Protein AF-A0A966MYE4-F1 (afdb_monomer_lite)

Radius of gyration: 13.51 Å; chains: 1; bounding box: 30×17×40 Å

Structure (mmCIF, N/C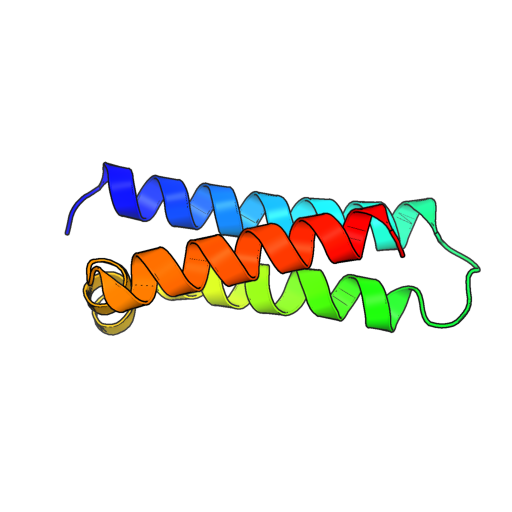A/C/O backbone):
data_AF-A0A966MYE4-F1
#
_entry.id   AF-A0A966MYE4-F1
#
loop_
_atom_site.group_PDB
_atom_site.id
_atom_site.type_symbol
_atom_site.label_atom_id
_atom_site.label_alt_id
_atom_site.label_comp_id
_atom_site.label_asym_id
_atom_site.label_entity_id
_atom_site.label_seq_id
_atom_site.pdbx_PDB_ins_code
_atom_site.Cartn_x
_atom_site.Cartn_y
_atom_site.Cartn_z
_atom_site.occupancy
_atom_site.B_iso_or_equiv
_atom_site.auth_seq_id
_atom_site.auth_comp_id
_atom_site.auth_asym_id
_atom_site.auth_atom_id
_atom_site.pdbx_PDB_model_num
ATOM 1 N N . MET A 1 1 ? -6.856 -2.306 19.886 1.00 70.19 1 MET A N 1
ATOM 2 C CA . MET A 1 1 ? -6.544 -2.430 18.454 1.00 70.19 1 MET A CA 1
ATOM 3 C C . MET A 1 1 ? -6.292 -3.905 18.150 1.00 70.19 1 MET A C 1
ATOM 5 O O . MET A 1 1 ? -5.562 -4.529 18.916 1.00 70.19 1 MET A O 1
ATOM 9 N N . LYS A 1 2 ? -6.914 -4.505 17.131 1.00 80.38 2 LYS A N 1
ATOM 10 C CA . LYS A 1 2 ? -6.725 -5.928 16.789 1.00 80.38 2 LYS A CA 1
ATOM 11 C C . LYS A 1 2 ? -5.357 -6.122 16.134 1.00 80.38 2 LYS A C 1
ATOM 13 O O . LYS A 1 2 ? -5.186 -5.820 14.957 1.00 80.38 2 LYS A O 1
ATOM 18 N N . SER A 1 3 ? -4.395 -6.637 16.902 1.00 82.75 3 SER A N 1
ATOM 19 C CA . SER A 1 3 ? -2.994 -6.771 16.471 1.00 82.75 3 SER A CA 1
ATOM 20 C C . SER A 1 3 ? -2.838 -7.553 15.156 1.00 82.75 3 SER A C 1
ATOM 22 O O . SER A 1 3 ? -2.161 -7.091 14.241 1.00 82.75 3 SER A O 1
ATOM 24 N N . SER A 1 4 ? -3.552 -8.676 15.001 1.00 92.06 4 SER A N 1
ATOM 25 C CA . SER A 1 4 ? -3.511 -9.497 13.779 1.00 92.06 4 SER A CA 1
ATOM 26 C C . SER A 1 4 ? -4.030 -8.767 12.537 1.00 92.06 4 SER A C 1
ATOM 28 O O . SER A 1 4 ? -3.428 -8.859 11.472 1.00 92.06 4 SER A O 1
ATOM 30 N N . LEU A 1 5 ? -5.108 -7.988 12.671 1.00 94.31 5 LEU A N 1
ATOM 31 C CA . LEU A 1 5 ? -5.670 -7.203 11.570 1.00 94.31 5 LEU A CA 1
ATOM 32 C C . LEU A 1 5 ? -4.681 -6.130 11.097 1.00 94.31 5 LEU A C 1
ATOM 34 O O . LEU A 1 5 ? -4.430 -5.996 9.903 1.00 94.31 5 LEU A O 1
ATOM 38 N N . ILE A 1 6 ? -4.101 -5.378 12.034 1.00 96.31 6 ILE A N 1
ATOM 39 C CA . ILE A 1 6 ? -3.119 -4.336 11.717 1.00 96.31 6 ILE A CA 1
ATOM 40 C C . ILE A 1 6 ? -1.869 -4.932 11.072 1.00 96.31 6 ILE A C 1
ATOM 42 O O . ILE A 1 6 ? -1.334 -4.348 10.131 1.00 96.31 6 ILE A O 1
ATOM 46 N N . ASN A 1 7 ? -1.438 -6.116 11.509 1.00 96.88 7 ASN A N 1
ATOM 47 C CA . ASN A 1 7 ? -0.332 -6.809 10.862 1.00 96.88 7 ASN A CA 1
ATOM 48 C C . ASN A 1 7 ? -0.647 -7.162 9.397 1.00 96.88 7 ASN A C 1
ATOM 50 O O . ASN A 1 7 ? 0.197 -6.947 8.532 1.00 96.88 7 ASN A O 1
ATOM 54 N N . ASN A 1 8 ? -1.872 -7.601 9.087 1.00 97.12 8 ASN A N 1
ATOM 55 C CA . ASN A 1 8 ? -2.281 -7.867 7.702 1.00 97.12 8 ASN A CA 1
ATOM 56 C C . ASN A 1 8 ? -2.220 -6.606 6.829 1.00 97.12 8 ASN A C 1
ATOM 58 O O . ASN A 1 8 ? -1.771 -6.673 5.688 1.00 97.12 8 ASN A O 1
ATOM 62 N N . TYR A 1 9 ? -2.605 -5.446 7.367 1.00 97.88 9 TYR A N 1
ATOM 63 C CA . TYR A 1 9 ? -2.460 -4.172 6.658 1.00 97.88 9 TYR A CA 1
ATOM 64 C C . TYR A 1 9 ? -1.005 -3.803 6.385 1.00 97.88 9 TYR A C 1
ATOM 66 O O . TYR A 1 9 ? -0.695 -3.325 5.295 1.00 97.88 9 TYR A O 1
ATOM 74 N N . ARG A 1 10 ? -0.103 -4.057 7.341 1.00 98.12 10 ARG A N 1
ATOM 75 C CA . ARG A 1 10 ? 1.339 -3.862 7.136 1.00 98.12 10 ARG A CA 1
ATOM 76 C C . ARG A 1 10 ? 1.856 -4.761 6.026 1.00 98.12 10 ARG A C 1
ATOM 78 O O . ARG A 1 10 ? 2.504 -4.263 5.115 1.00 98.12 10 ARG A O 1
ATOM 85 N N . MET A 1 11 ? 1.498 -6.045 6.056 1.00 98.44 11 MET A N 1
ATOM 86 C CA . MET A 1 11 ? 1.857 -6.996 5.001 1.00 98.44 11 MET A CA 1
ATOM 87 C C . MET A 1 11 ? 1.317 -6.570 3.633 1.00 98.44 11 MET A C 1
ATOM 89 O O . MET A 1 11 ? 2.054 -6.621 2.655 1.00 98.44 11 MET A O 1
ATOM 93 N N . GLY A 1 12 ? 0.078 -6.074 3.562 1.00 98.25 12 GLY A N 1
ATOM 94 C CA . GLY A 1 12 ? -0.482 -5.508 2.333 1.00 98.25 12 GLY A CA 1
ATOM 95 C C . GLY A 1 12 ? 0.276 -4.268 1.844 1.00 98.25 12 GLY A C 1
ATOM 96 O O . GLY A 1 12 ? 0.572 -4.157 0.658 1.00 98.25 12 GLY A O 1
ATOM 97 N N . GLY A 1 13 ? 0.651 -3.361 2.750 1.00 98.62 13 GLY A N 1
ATOM 98 C CA . GLY A 1 13 ? 1.475 -2.196 2.418 1.00 98.62 13 GLY A CA 1
ATOM 99 C C . GLY A 1 13 ? 2.858 -2.587 1.889 1.00 98.62 13 GLY A C 1
ATOM 100 O O . GLY A 1 13 ? 3.276 -2.090 0.844 1.00 98.62 13 GLY A O 1
ATOM 101 N N . TYR A 1 14 ? 3.536 -3.527 2.560 1.00 98.69 14 TYR A N 1
ATOM 102 C CA . TYR A 1 14 ? 4.820 -4.072 2.109 1.00 98.69 14 TYR A CA 1
ATOM 103 C C . TYR A 1 14 ? 4.714 -4.737 0.738 1.00 98.69 14 TYR A C 1
ATOM 105 O O . TYR A 1 14 ? 5.573 -4.505 -0.107 1.00 98.69 14 TYR A O 1
ATOM 113 N N . LEU A 1 15 ? 3.654 -5.514 0.499 1.00 98.56 15 LEU A N 1
ATOM 114 C CA . LEU A 1 15 ? 3.397 -6.157 -0.787 1.00 98.56 15 LEU A CA 1
ATOM 115 C C . LEU A 1 15 ? 3.304 -5.131 -1.923 1.00 98.56 15 LEU A C 1
ATOM 117 O O . LEU A 1 15 ? 3.995 -5.275 -2.927 1.00 98.56 15 LEU A O 1
ATOM 121 N N . LEU A 1 16 ? 2.491 -4.083 -1.758 1.00 98.69 16 LEU A N 1
ATOM 122 C CA . LEU A 1 16 ? 2.312 -3.053 -2.788 1.00 98.69 16 LEU A CA 1
ATOM 123 C C . LEU A 1 16 ? 3.611 -2.285 -3.063 1.00 98.69 16 LEU A C 1
ATOM 125 O O . LEU A 1 16 ? 3.983 -2.097 -4.220 1.00 98.69 16 LEU A O 1
ATOM 129 N N . ILE A 1 17 ? 4.340 -1.895 -2.013 1.00 98.75 17 ILE A N 1
ATOM 130 C CA . ILE A 1 17 ? 5.645 -1.238 -2.171 1.00 98.75 17 ILE A CA 1
ATOM 131 C C . ILE A 1 17 ? 6.615 -2.155 -2.923 1.00 98.75 17 ILE A C 1
ATOM 133 O O . ILE A 1 17 ? 7.271 -1.712 -3.863 1.00 98.75 17 ILE A O 1
ATOM 137 N N . ALA A 1 18 ? 6.693 -3.430 -2.533 1.00 98.62 18 ALA A N 1
ATOM 138 C CA . ALA A 1 18 ? 7.593 -4.390 -3.155 1.00 98.62 18 ALA A CA 1
ATOM 139 C C . ALA A 1 18 ? 7.275 -4.583 -4.642 1.00 98.62 18 ALA A C 1
ATOM 141 O O . ALA A 1 18 ? 8.183 -4.481 -5.460 1.00 98.62 18 ALA A O 1
ATOM 142 N N . ILE A 1 19 ? 6.006 -4.793 -5.003 1.00 98.06 19 ILE A N 1
ATOM 143 C CA . ILE A 1 19 ? 5.599 -4.967 -6.404 1.00 98.06 19 ILE A CA 1
ATOM 144 C C . ILE A 1 19 ? 5.933 -3.719 -7.226 1.00 98.06 19 ILE A C 1
ATOM 146 O O . ILE A 1 19 ? 6.535 -3.837 -8.287 1.00 98.06 19 ILE A O 1
ATOM 150 N N . GLY A 1 20 ? 5.613 -2.519 -6.736 1.00 98.06 20 GLY A N 1
ATOM 151 C CA . GLY A 1 20 ? 5.924 -1.299 -7.480 1.00 98.06 20 GLY A CA 1
ATOM 152 C C . GLY A 1 20 ? 7.431 -1.076 -7.671 1.00 98.06 20 GLY A C 1
ATOM 153 O O . GLY A 1 20 ? 7.853 -0.636 -8.736 1.00 98.06 20 GLY A O 1
ATOM 154 N N . LEU A 1 21 ? 8.266 -1.433 -6.688 1.00 98.31 21 LEU A N 1
ATOM 155 C CA . LEU A 1 21 ? 9.728 -1.392 -6.837 1.00 98.31 21 LEU A CA 1
ATOM 156 C C . LEU A 1 21 ? 10.255 -2.476 -7.789 1.00 98.31 21 LEU A C 1
ATOM 158 O O . LEU A 1 21 ? 11.213 -2.231 -8.524 1.00 98.31 21 LEU A O 1
ATOM 162 N N . ILE A 1 22 ? 9.638 -3.660 -7.788 1.00 97.81 22 ILE A N 1
ATOM 163 C CA . ILE A 1 22 ? 9.929 -4.729 -8.747 1.00 97.81 22 ILE A CA 1
ATOM 164 C C . ILE A 1 22 ? 9.616 -4.232 -10.161 1.00 97.81 22 ILE A C 1
ATOM 166 O O . ILE A 1 22 ? 10.510 -4.266 -11.001 1.00 97.81 22 ILE A O 1
ATOM 170 N N . ASN A 1 23 ? 8.427 -3.683 -10.415 1.00 97.12 23 ASN A N 1
ATOM 171 C CA . ASN A 1 23 ? 8.076 -3.123 -11.723 1.00 97.12 23 ASN A CA 1
ATOM 172 C C . ASN A 1 23 ? 9.069 -2.038 -12.142 1.00 97.12 23 ASN A C 1
ATOM 174 O O . ASN A 1 23 ? 9.643 -2.131 -13.224 1.00 97.12 23 ASN A O 1
ATOM 178 N N . LEU A 1 24 ? 9.382 -1.093 -11.248 1.00 96.88 24 LEU A N 1
ATOM 179 C CA . LEU A 1 24 ? 10.354 -0.036 -11.524 1.00 96.88 24 LEU A CA 1
ATOM 180 C C . LEU A 1 24 ? 11.709 -0.594 -11.969 1.00 96.88 24 LEU A C 1
ATOM 182 O O . LEU A 1 24 ? 12.331 -0.049 -12.875 1.00 96.88 24 LEU A O 1
ATOM 186 N N . ARG A 1 25 ? 12.171 -1.680 -11.340 1.00 96.88 25 ARG A N 1
ATOM 187 C CA . ARG A 1 25 ? 13.444 -2.313 -11.685 1.00 96.88 25 ARG A CA 1
ATOM 188 C C . ARG A 1 25 ? 13.362 -3.115 -12.981 1.00 96.88 25 ARG A C 1
ATOM 190 O O . ARG A 1 25 ? 14.256 -2.985 -13.813 1.00 96.88 25 ARG A O 1
ATOM 197 N N . TYR A 1 26 ? 12.344 -3.953 -13.144 1.00 96.31 26 TYR A N 1
ATOM 198 C CA . TYR A 1 26 ? 12.263 -4.912 -14.250 1.00 96.31 26 TYR A CA 1
ATOM 199 C C . TYR A 1 26 ? 11.737 -4.305 -15.555 1.00 96.31 26 TYR A C 1
ATOM 201 O O . TYR A 1 26 ? 12.103 -4.785 -16.621 1.00 96.31 26 TYR A O 1
ATOM 209 N N . GLN A 1 27 ? 10.951 -3.232 -15.487 1.00 95.25 27 GLN A N 1
ATOM 210 C CA . GLN A 1 27 ? 10.432 -2.493 -16.645 1.00 95.25 27 GLN A CA 1
ATOM 211 C C . GLN A 1 27 ? 11.260 -1.219 -16.928 1.00 95.25 27 GLN A C 1
ATOM 213 O O . GLN A 1 27 ? 10.780 -0.267 -17.541 1.00 95.25 27 GLN A O 1
ATOM 218 N N . THR A 1 28 ? 12.513 -1.154 -16.458 1.00 92.69 28 THR A N 1
ATOM 219 C CA . THR A 1 28 ? 13.388 0.006 -16.708 1.00 92.69 28 THR A CA 1
ATOM 220 C C . THR A 1 28 ? 13.597 0.201 -18.213 1.00 92.69 28 THR A C 1
ATOM 222 O O . THR A 1 28 ? 13.989 -0.734 -18.906 1.00 92.69 28 THR A O 1
ATOM 225 N N . GLY A 1 29 ? 13.397 1.429 -18.701 1.00 91.62 29 GLY A N 1
ATOM 226 C CA . GLY A 1 29 ? 13.484 1.774 -20.126 1.00 91.62 29 GLY A CA 1
ATOM 227 C C . GLY A 1 29 ? 12.134 1.798 -20.848 1.00 91.62 29 GLY A C 1
ATOM 228 O O . GLY A 1 29 ? 12.084 2.246 -21.987 1.00 91.62 29 GLY A O 1
ATOM 229 N N . ASP A 1 30 ? 11.057 1.367 -20.185 1.00 94.56 30 ASP A N 1
ATOM 230 C CA . ASP A 1 30 ? 9.684 1.551 -20.655 1.00 94.56 30 ASP A CA 1
ATOM 231 C C . ASP A 1 30 ? 9.162 2.949 -20.267 1.00 94.56 30 ASP A C 1
ATOM 233 O O . ASP A 1 30 ? 9.318 3.415 -19.128 1.00 94.56 30 ASP A O 1
ATOM 237 N N . ASP A 1 31 ? 8.531 3.631 -21.220 1.00 93.62 31 ASP A N 1
ATOM 238 C CA . ASP A 1 31 ? 8.018 4.980 -21.028 1.00 93.62 31 ASP A CA 1
ATOM 239 C C . ASP A 1 31 ? 6.896 4.985 -19.981 1.00 93.62 31 ASP A C 1
ATOM 241 O O . ASP A 1 31 ? 5.937 4.209 -19.996 1.00 93.62 31 ASP A O 1
ATOM 245 N N . GLY A 1 32 ? 7.018 5.876 -18.999 1.00 94.50 32 GLY A N 1
ATOM 246 C CA . GLY A 1 32 ? 6.036 5.994 -17.922 1.00 94.50 32 GLY A CA 1
ATOM 247 C C . GLY A 1 32 ? 6.091 4.889 -16.857 1.00 94.50 32 GLY A C 1
ATOM 248 O O . GLY A 1 32 ? 5.224 4.881 -15.978 1.00 94.50 32 GLY A O 1
ATOM 249 N N . VAL A 1 33 ? 7.103 4.004 -16.856 1.00 96.44 33 VAL A N 1
ATOM 250 C CA . VAL A 1 33 ? 7.299 2.989 -15.795 1.00 96.44 33 VAL A CA 1
ATOM 251 C C . VAL A 1 33 ? 7.342 3.609 -14.397 1.00 96.44 33 VAL A C 1
ATOM 253 O O . VAL A 1 33 ? 6.760 3.073 -13.454 1.00 96.44 33 VAL A O 1
ATOM 256 N N . VAL A 1 34 ? 7.973 4.779 -14.261 1.00 96.94 34 VAL A N 1
ATOM 257 C CA . VAL A 1 34 ? 8.049 5.511 -12.989 1.00 96.94 34 VAL A CA 1
ATOM 258 C C . VAL A 1 34 ? 6.648 5.864 -12.497 1.00 96.94 34 VAL A C 1
ATOM 260 O O . VAL A 1 34 ? 6.328 5.628 -11.336 1.00 96.94 34 VAL A O 1
ATOM 263 N N . GLY A 1 35 ? 5.794 6.373 -13.389 1.00 96.88 35 GLY A N 1
ATOM 264 C CA . GLY A 1 35 ? 4.411 6.721 -13.069 1.00 96.88 35 GLY A CA 1
ATOM 265 C C . GLY A 1 35 ? 3.614 5.503 -12.611 1.00 96.88 35 GLY A C 1
ATOM 266 O O . GLY A 1 35 ? 3.081 5.511 -11.503 1.00 96.88 35 GLY A O 1
ATOM 267 N N . ARG A 1 36 ? 3.617 4.429 -13.414 1.00 96.62 36 ARG A N 1
ATOM 268 C CA . ARG A 1 36 ? 2.935 3.159 -13.096 1.00 96.62 36 ARG A CA 1
ATOM 269 C C . ARG A 1 36 ? 3.396 2.574 -11.761 1.00 96.62 36 ARG A C 1
ATOM 271 O O . ARG A 1 36 ? 2.577 2.189 -10.930 1.00 96.62 36 ARG A O 1
ATOM 278 N N . SER A 1 37 ? 4.706 2.571 -11.526 1.00 97.69 37 SER A N 1
ATOM 279 C CA . SER A 1 37 ? 5.305 2.073 -10.285 1.00 97.69 37 SER A CA 1
ATOM 280 C C . SER A 1 37 ? 4.858 2.897 -9.076 1.00 97.69 37 SER A C 1
ATOM 282 O O . SER A 1 37 ? 4.454 2.343 -8.052 1.00 97.69 37 SER A O 1
ATOM 284 N N . LEU A 1 38 ? 4.862 4.230 -9.187 1.00 97.88 38 LEU A N 1
ATOM 285 C CA . LEU A 1 38 ? 4.427 5.125 -8.112 1.00 97.88 38 LEU A CA 1
ATOM 286 C C . LEU A 1 38 ? 2.927 5.019 -7.812 1.00 97.88 38 LEU A C 1
ATOM 288 O O . LEU A 1 38 ? 2.549 5.130 -6.644 1.00 97.88 38 LEU A O 1
ATOM 292 N N . THR A 1 39 ? 2.088 4.730 -8.813 1.00 97.94 39 THR A N 1
ATOM 293 C CA . THR A 1 39 ? 0.656 4.434 -8.619 1.00 97.94 39 THR A CA 1
ATOM 294 C C . THR A 1 39 ? 0.431 3.258 -7.662 1.00 97.94 39 THR A C 1
ATOM 296 O O . THR A 1 39 ? -0.599 3.212 -6.995 1.00 97.94 39 THR A O 1
ATOM 299 N N . ILE A 1 40 ? 1.400 2.346 -7.529 1.00 98.19 40 ILE A N 1
ATOM 300 C CA . ILE A 1 40 ? 1.338 1.197 -6.615 1.00 98.19 40 ILE A CA 1
ATOM 301 C C . ILE A 1 40 ? 2.056 1.511 -5.290 1.00 98.19 40 ILE A C 1
ATOM 303 O O . ILE A 1 40 ? 1.513 1.267 -4.207 1.00 98.19 40 ILE A O 1
ATOM 307 N N . ILE A 1 41 ? 3.260 2.095 -5.360 1.00 98.56 41 ILE A N 1
ATOM 308 C CA . ILE A 1 41 ? 4.101 2.378 -4.183 1.00 98.56 41 ILE A CA 1
ATOM 309 C C . ILE A 1 41 ? 3.413 3.361 -3.235 1.00 98.56 41 ILE A C 1
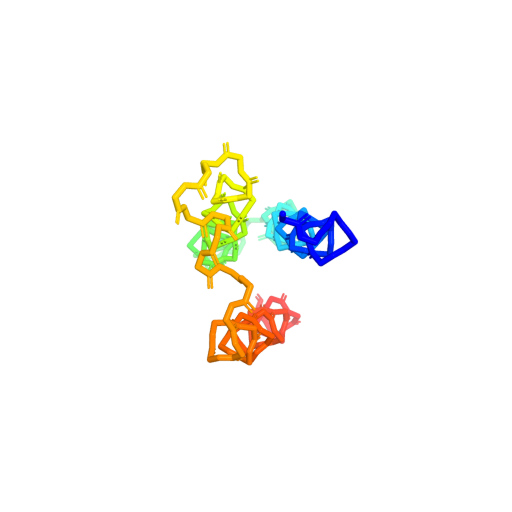ATOM 311 O O . ILE A 1 41 ? 3.398 3.129 -2.026 1.00 98.56 41 ILE A O 1
ATOM 315 N N . ILE A 1 42 ? 2.838 4.450 -3.758 1.00 98.56 42 ILE A N 1
ATOM 316 C CA . ILE A 1 42 ? 2.273 5.522 -2.928 1.00 98.56 42 ILE A CA 1
ATOM 317 C C . ILE A 1 42 ? 1.102 5.005 -2.073 1.00 98.56 42 ILE A C 1
ATOM 319 O O . ILE A 1 42 ? 1.159 5.174 -0.851 1.00 98.56 42 ILE A O 1
ATOM 323 N N . PRO A 1 43 ? 0.079 4.317 -2.624 1.00 98.38 43 PRO A N 1
ATOM 324 C CA . PRO A 1 43 ? -0.963 3.703 -1.801 1.00 98.38 43 PRO A CA 1
ATOM 325 C C . PRO A 1 43 ? -0.426 2.689 -0.784 1.00 98.38 43 PRO A C 1
ATOM 327 O O . PRO A 1 43 ? -0.888 2.679 0.358 1.00 98.38 43 PRO A O 1
ATOM 330 N N . GLY A 1 44 ? 0.569 1.874 -1.160 1.00 98.50 44 GLY A N 1
ATOM 331 C CA . GLY A 1 44 ? 1.221 0.930 -0.246 1.00 98.50 44 GLY A CA 1
ATOM 332 C C . GLY A 1 44 ? 1.894 1.619 0.944 1.00 98.50 44 GLY A C 1
ATOM 333 O O . GLY A 1 44 ? 1.701 1.213 2.093 1.00 98.50 44 GLY A O 1
ATOM 334 N N . ALA A 1 45 ? 2.615 2.712 0.687 1.00 98.62 45 ALA A N 1
ATOM 335 C CA . ALA A 1 45 ? 3.260 3.531 1.708 1.00 98.62 45 ALA A CA 1
ATOM 336 C C . ALA A 1 45 ? 2.248 4.240 2.615 1.00 98.62 45 ALA A C 1
ATOM 338 O O . ALA A 1 45 ? 2.411 4.224 3.836 1.00 98.62 45 ALA A O 1
ATOM 339 N N . ILE A 1 46 ? 1.172 4.798 2.047 1.00 98.44 46 ILE A N 1
ATOM 340 C CA . ILE A 1 46 ? 0.082 5.413 2.819 1.00 98.44 46 ILE A CA 1
ATOM 341 C C . ILE A 1 46 ? -0.572 4.374 3.735 1.00 98.44 46 ILE A C 1
ATOM 343 O O . ILE A 1 46 ? -0.755 4.632 4.928 1.00 98.44 46 ILE A O 1
ATOM 347 N N . LEU A 1 47 ? -0.886 3.185 3.206 1.00 98.31 47 LEU A N 1
ATOM 348 C CA . LEU A 1 47 ? -1.479 2.106 3.990 1.00 98.31 47 LEU A CA 1
ATOM 349 C C . LEU A 1 47 ? -0.552 1.700 5.136 1.00 98.31 47 LEU A C 1
ATOM 351 O O . LEU A 1 47 ? -0.992 1.664 6.284 1.00 98.31 47 LEU A O 1
ATOM 355 N N . LEU A 1 48 ? 0.733 1.477 4.854 1.00 98.31 48 LEU A N 1
ATOM 356 C CA . LEU A 1 48 ? 1.720 1.108 5.863 1.00 98.31 48 LEU A CA 1
ATOM 357 C C . LEU A 1 48 ? 1.858 2.185 6.949 1.00 98.31 48 LEU A C 1
ATOM 359 O O . LEU A 1 48 ? 1.758 1.865 8.136 1.00 98.31 48 LEU A O 1
ATOM 363 N N . ALA A 1 49 ? 2.025 3.452 6.564 1.00 98.25 49 ALA A N 1
ATOM 364 C CA . ALA A 1 49 ? 2.148 4.576 7.492 1.00 98.25 49 ALA A CA 1
ATOM 365 C C . ALA A 1 49 ? 0.909 4.710 8.393 1.00 98.25 49 ALA A C 1
ATOM 367 O O . ALA A 1 49 ? 1.033 4.919 9.603 1.00 98.25 49 ALA A O 1
ATOM 368 N N . SER A 1 50 ? -0.289 4.498 7.837 1.00 97.62 50 SER A N 1
ATOM 369 C CA . SER A 1 50 ? -1.545 4.578 8.591 1.00 97.62 50 SER A CA 1
ATOM 370 C C . SER A 1 50 ? -1.630 3.573 9.750 1.00 97.62 50 SER A C 1
ATOM 372 O O . SER A 1 50 ? -2.288 3.851 10.753 1.00 97.62 50 SER A O 1
ATOM 374 N N . THR A 1 51 ? -0.906 2.448 9.675 1.00 97.25 51 THR A N 1
ATOM 375 C CA . THR A 1 51 ? -0.864 1.434 10.747 1.00 97.25 51 THR A CA 1
ATOM 376 C C . THR A 1 51 ? -0.077 1.858 11.989 1.00 97.25 51 THR A C 1
ATOM 378 O O . THR A 1 51 ? -0.149 1.179 13.016 1.00 97.25 51 THR A O 1
ATOM 381 N N . TRP A 1 52 ? 0.682 2.954 11.913 1.00 96.31 52 TRP A N 1
ATOM 382 C CA . TRP A 1 52 ? 1.506 3.469 13.012 1.00 96.31 52 TRP A CA 1
ATOM 383 C C . TRP A 1 52 ? 0.907 4.710 13.678 1.00 96.31 52 TRP A C 1
ATOM 385 O O . TRP A 1 52 ? 1.350 5.104 14.752 1.00 96.31 52 TRP A O 1
ATOM 395 N N . ILE A 1 53 ? -0.130 5.301 13.079 1.00 96.75 53 ILE A N 1
ATOM 396 C CA . ILE A 1 53 ? -0.830 6.471 13.615 1.00 96.75 53 ILE A CA 1
ATOM 397 C C . ILE A 1 53 ? -2.103 5.984 14.326 1.00 96.75 53 ILE A C 1
ATOM 399 O O . ILE A 1 53 ? -3.026 5.534 13.644 1.00 96.75 53 ILE A O 1
ATOM 403 N N . PRO A 1 54 ? -2.226 6.097 15.665 1.00 94.19 54 PRO A N 1
ATOM 404 C CA . PRO A 1 54 ? -3.327 5.482 16.419 1.00 94.19 54 PRO A CA 1
ATOM 405 C C . PRO A 1 54 ? -4.731 5.860 15.926 1.00 94.19 54 PRO A C 1
ATOM 407 O O . PRO A 1 54 ? -5.618 5.009 15.839 1.00 94.19 54 PRO A O 1
ATOM 410 N N . ALA A 1 55 ? -4.931 7.129 15.555 1.00 95.12 55 ALA A N 1
ATOM 411 C CA . ALA A 1 55 ? -6.209 7.617 15.043 1.00 95.12 55 ALA A CA 1
ATOM 412 C C . ALA A 1 55 ? -6.595 6.976 13.698 1.00 95.12 55 ALA A C 1
ATOM 414 O O . ALA A 1 55 ? -7.771 6.698 13.465 1.00 95.12 55 ALA A O 1
ATOM 415 N N . LEU A 1 56 ? -5.618 6.717 12.825 1.00 95.75 56 LEU A N 1
ATOM 416 C CA . LEU A 1 56 ? -5.841 6.084 11.524 1.00 95.75 56 LEU A CA 1
ATOM 417 C C . LEU A 1 56 ? -5.959 4.568 11.660 1.00 95.75 56 LEU A C 1
ATOM 419 O O . LEU A 1 56 ? -6.883 3.976 11.107 1.00 95.75 56 LEU A O 1
ATOM 423 N N . ALA A 1 57 ? -5.102 3.955 12.473 1.00 95.81 57 ALA A N 1
ATOM 424 C CA . ALA A 1 57 ? -5.138 2.526 12.735 1.00 95.81 57 ALA A CA 1
ATOM 425 C C . ALA A 1 57 ? -6.491 2.088 13.327 1.00 95.81 57 ALA A C 1
ATOM 427 O O . ALA A 1 57 ? -7.032 1.057 12.936 1.00 95.81 57 ALA A O 1
ATOM 428 N N . LYS A 1 58 ? -7.118 2.921 14.172 1.00 95.44 58 LYS A N 1
ATOM 429 C CA . LYS A 1 58 ? -8.490 2.682 14.653 1.00 95.44 58 LYS A CA 1
ATOM 430 C C . LYS A 1 58 ? -9.529 2.676 13.520 1.00 95.44 58 LYS A C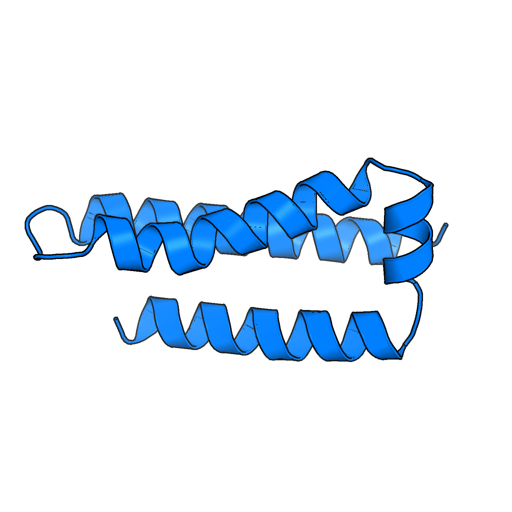 1
ATOM 432 O O . LYS A 1 58 ? -10.469 1.888 13.568 1.00 95.44 58 LYS A O 1
ATOM 437 N N . LYS A 1 59 ? -9.377 3.518 12.488 1.00 95.81 59 LYS A N 1
ATOM 438 C CA . LYS A 1 59 ? -10.297 3.556 11.331 1.00 95.81 59 LYS A CA 1
ATOM 439 C C . LYS A 1 59 ? -10.190 2.302 10.459 1.00 95.81 59 LYS A C 1
ATOM 441 O O . LYS A 1 59 ? -11.213 1.841 9.950 1.00 95.81 59 LYS A O 1
ATOM 446 N N . LEU A 1 60 ? -8.993 1.724 10.340 1.00 95.75 60 LEU A N 1
ATOM 447 C CA . LEU A 1 60 ? -8.762 0.463 9.623 1.00 95.75 60 LEU A CA 1
ATOM 448 C C . LEU A 1 60 ?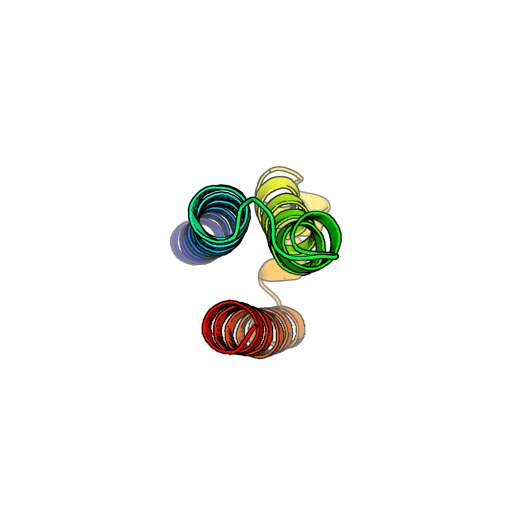 -9.547 -0.719 10.227 1.00 95.75 60 LEU A C 1
ATOM 450 O O . LEU A 1 60 ? -9.820 -1.709 9.558 1.00 95.75 60 LEU A O 1
ATOM 454 N N . GLU A 1 61 ? -9.981 -0.631 11.485 1.00 94.88 61 GLU A N 1
ATOM 455 C CA . GLU A 1 61 ? -10.783 -1.690 12.113 1.00 94.88 61 GLU A CA 1
ATOM 456 C C . GLU A 1 61 ? -12.251 -1.701 11.676 1.00 94.88 61 GLU A C 1
ATOM 458 O O . GLU A 1 61 ? -12.974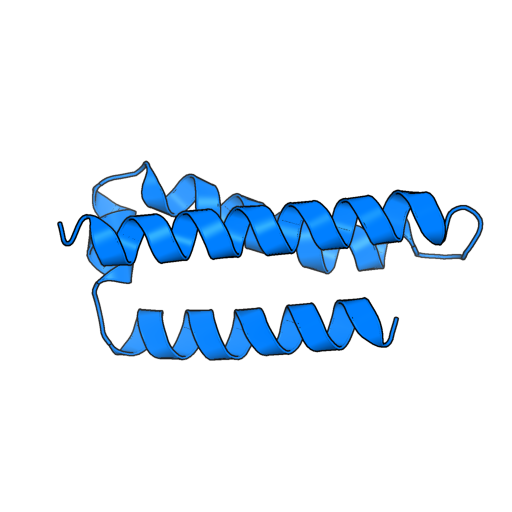 -2.663 11.954 1.00 94.88 61 GLU A O 1
ATOM 463 N N . THR A 1 62 ? -12.701 -0.663 10.971 1.00 96.19 62 THR A N 1
ATOM 464 C CA . THR A 1 62 ? -14.071 -0.601 10.464 1.00 96.19 62 THR A CA 1
ATOM 465 C C . THR A 1 62 ? -14.253 -1.521 9.258 1.00 96.19 62 THR A C 1
ATOM 467 O O . THR A 1 62 ? -13.367 -1.675 8.416 1.00 96.19 62 THR A O 1
ATOM 470 N N . LYS A 1 63 ? -15.436 -2.135 9.148 1.00 95.12 63 LYS A N 1
ATOM 471 C CA . LYS A 1 63 ? -15.752 -3.066 8.053 1.00 95.12 63 LYS A CA 1
ATOM 472 C C . LYS A 1 63 ? -15.725 -2.400 6.678 1.00 95.12 63 LYS A C 1
ATOM 474 O O . LYS A 1 63 ? -15.252 -3.013 5.728 1.00 95.12 63 LYS A O 1
ATOM 479 N N . ALA A 1 64 ? -16.165 -1.145 6.597 1.00 96.44 64 ALA A N 1
ATOM 480 C CA . ALA A 1 64 ? -16.124 -0.366 5.365 1.00 96.44 64 ALA A CA 1
ATOM 481 C C . ALA A 1 64 ? -14.683 -0.161 4.876 1.00 96.44 64 ALA A C 1
ATOM 483 O O . ALA A 1 64 ? -14.386 -0.429 3.715 1.00 96.44 64 ALA A O 1
ATOM 484 N N . VAL A 1 65 ? -13.770 0.238 5.770 1.00 96.31 65 VAL A N 1
ATOM 485 C CA . VAL A 1 65 ? -12.362 0.452 5.408 1.00 96.31 65 VAL A CA 1
ATOM 486 C C . VAL A 1 65 ? -11.662 -0.872 5.097 1.00 96.31 65 VAL A C 1
ATOM 488 O O . VAL A 1 65 ? -10.876 -0.920 4.161 1.00 96.31 65 VAL A O 1
ATOM 491 N N . GLN A 1 66 ? -11.988 -1.968 5.790 1.00 96.56 66 GLN A N 1
ATOM 492 C CA . GLN A 1 66 ? -11.501 -3.312 5.432 1.00 96.56 66 GLN A CA 1
ATOM 493 C C . GLN A 1 66 ? -11.885 -3.714 4.013 1.00 96.56 66 GLN A C 1
ATOM 495 O O . GLN A 1 66 ? -11.007 -4.061 3.226 1.00 96.56 66 GLN A O 1
ATOM 500 N N . ALA A 1 67 ? -13.175 -3.640 3.681 1.00 97.38 67 ALA A N 1
ATOM 501 C CA . ALA A 1 67 ? -13.652 -3.982 2.348 1.00 97.38 67 ALA A CA 1
ATOM 502 C C . ALA A 1 67 ? -13.000 -3.087 1.284 1.00 97.38 67 ALA A C 1
ATOM 504 O O . ALA A 1 67 ? -12.477 -3.592 0.294 1.00 97.38 67 ALA A O 1
ATOM 505 N N . PHE A 1 68 ? -12.949 -1.776 1.533 1.00 97.81 68 PHE A N 1
ATOM 506 C CA . PHE A 1 68 ? -12.316 -0.818 0.632 1.00 97.81 68 PHE A CA 1
ATOM 507 C C . PHE A 1 68 ? -10.830 -1.124 0.404 1.00 97.81 68 PHE A C 1
ATOM 509 O O . PHE A 1 68 ? -10.393 -1.219 -0.739 1.00 97.81 68 PHE A O 1
ATOM 516 N N . SER A 1 69 ? -10.053 -1.339 1.469 1.00 97.19 69 SER A N 1
ATOM 517 C CA . SER A 1 69 ? -8.626 -1.653 1.352 1.00 97.19 69 SER A CA 1
ATOM 518 C C . SER A 1 69 ? -8.366 -2.960 0.609 1.00 97.19 69 SER A C 1
ATOM 520 O O . SER A 1 69 ? -7.399 -3.031 -0.142 1.00 97.19 69 SER A O 1
ATOM 522 N N . ILE A 1 70 ? -9.213 -3.979 0.790 1.00 97.50 70 ILE A N 1
ATOM 523 C CA . ILE A 1 70 ? -9.091 -5.246 0.057 1.00 97.50 70 ILE A CA 1
ATOM 524 C C . ILE A 1 70 ? -9.363 -5.022 -1.432 1.00 97.50 70 ILE A C 1
ATOM 526 O O . ILE A 1 70 ? -8.553 -5.430 -2.258 1.00 97.50 70 ILE A O 1
ATOM 530 N N . VAL A 1 71 ? -10.464 -4.346 -1.777 1.00 98.31 71 VAL A N 1
ATOM 531 C CA . VAL A 1 71 ? -10.839 -4.094 -3.178 1.00 98.31 71 VAL A CA 1
ATOM 532 C C . VAL A 1 71 ? -9.768 -3.270 -3.890 1.00 98.31 71 VAL A C 1
ATOM 534 O O . VAL A 1 71 ? -9.303 -3.664 -4.957 1.00 98.31 71 VAL A O 1
ATOM 537 N N . ILE A 1 72 ? -9.326 -2.165 -3.283 1.00 98.19 72 ILE A N 1
ATOM 538 C CA . ILE A 1 72 ? -8.274 -1.318 -3.859 1.00 98.19 72 ILE A CA 1
ATOM 539 C C . ILE A 1 72 ? -6.940 -2.065 -3.923 1.00 98.19 72 ILE A C 1
ATOM 541 O O . ILE A 1 72 ? -6.253 -1.988 -4.935 1.00 98.19 72 ILE A O 1
ATOM 545 N N . GLY A 1 73 ? -6.581 -2.823 -2.883 1.00 98.06 73 GLY A N 1
ATOM 546 C CA . GLY A 1 73 ? -5.353 -3.615 -2.868 1.00 98.06 73 GLY A CA 1
ATOM 547 C C . GLY A 1 73 ? -5.311 -4.641 -4.001 1.00 98.06 73 GLY A C 1
ATOM 548 O O . GLY A 1 73 ? -4.328 -4.701 -4.732 1.00 98.06 73 GLY A O 1
ATOM 549 N N . LEU A 1 74 ? -6.396 -5.395 -4.200 1.00 98.38 74 LEU A N 1
ATOM 550 C CA . LEU A 1 74 ? -6.507 -6.356 -5.301 1.00 98.38 74 LEU A CA 1
ATOM 551 C C . LEU A 1 74 ? -6.477 -5.670 -6.671 1.00 98.38 74 LEU A C 1
ATOM 553 O O . LEU A 1 74 ? -5.803 -6.162 -7.574 1.00 98.38 74 LEU A O 1
ATOM 557 N N . ALA A 1 75 ? -7.149 -4.526 -6.822 1.00 98.44 75 ALA A N 1
ATOM 558 C CA . ALA A 1 75 ? -7.123 -3.756 -8.063 1.00 98.44 75 ALA A CA 1
ATOM 559 C C . ALA A 1 75 ? -5.710 -3.250 -8.402 1.00 98.44 75 ALA A C 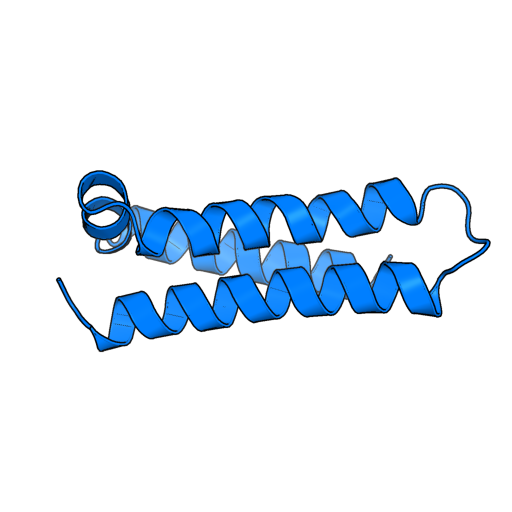1
ATOM 561 O O . ALA A 1 75 ? -5.291 -3.345 -9.553 1.00 98.44 75 ALA A O 1
ATOM 562 N N . LEU A 1 76 ? -4.953 -2.769 -7.410 1.00 98.50 76 LEU A N 1
ATOM 563 C CA . LEU A 1 76 ? -3.569 -2.324 -7.600 1.00 98.50 76 LEU A CA 1
ATOM 564 C C . LEU A 1 76 ? -2.626 -3.483 -7.933 1.00 98.50 76 LEU A C 1
ATOM 566 O O . LEU A 1 76 ? -1.752 -3.321 -8.778 1.00 98.50 76 LEU A O 1
ATOM 570 N N . ILE A 1 77 ? -2.815 -4.652 -7.314 1.00 98.31 77 ILE A N 1
ATOM 571 C CA . ILE A 1 77 ? -2.053 -5.859 -7.662 1.00 98.31 77 ILE A CA 1
ATOM 572 C C . ILE A 1 77 ? -2.344 -6.264 -9.111 1.00 98.31 77 ILE A C 1
ATOM 574 O O . ILE A 1 77 ? -1.413 -6.502 -9.872 1.00 98.31 77 ILE A O 1
ATOM 578 N N . ALA A 1 78 ? -3.616 -6.298 -9.518 1.00 98.25 78 ALA A N 1
ATOM 579 C CA . ALA A 1 78 ? -3.986 -6.609 -10.898 1.00 98.25 78 ALA A CA 1
ATOM 580 C C . ALA A 1 78 ? -3.397 -5.589 -11.887 1.00 98.25 78 ALA A C 1
ATOM 582 O O . ALA A 1 78 ? -2.810 -5.977 -12.894 1.00 98.25 78 ALA A O 1
ATOM 583 N N . TYR A 1 79 ? -3.486 -4.294 -11.568 1.00 97.69 79 TYR A N 1
ATOM 584 C CA . TYR A 1 79 ? -2.880 -3.225 -12.358 1.00 97.69 79 TYR A CA 1
ATOM 585 C C . TYR A 1 79 ? -1.373 -3.433 -12.540 1.00 97.69 79 TYR A C 1
ATOM 587 O O . TYR A 1 79 ? -0.886 -3.341 -13.662 1.00 97.69 79 TYR A O 1
ATOM 595 N N . ALA A 1 80 ? -0.664 -3.771 -11.463 1.00 95.94 80 ALA A N 1
ATOM 596 C CA . ALA A 1 80 ? 0.777 -3.988 -11.476 1.00 95.94 80 ALA A CA 1
ATOM 597 C C . ALA A 1 80 ? 1.229 -5.215 -12.277 1.00 95.94 80 ALA A C 1
ATOM 599 O O . ALA A 1 80 ? 2.369 -5.266 -12.719 1.00 95.94 80 ALA A O 1
ATOM 600 N N . VAL A 1 81 ? 0.371 -6.228 -12.419 1.00 95.00 81 VAL A N 1
ATOM 601 C CA . VAL A 1 81 ? 0.688 -7.435 -13.198 1.00 95.00 81 VAL A CA 1
ATOM 602 C C . VAL A 1 81 ? 0.423 -7.221 -14.690 1.00 95.00 81 VAL A C 1
ATOM 604 O O . VAL A 1 81 ? 1.093 -7.824 -15.522 1.00 95.00 81 VAL A O 1
ATOM 607 N N . ILE A 1 82 ? -0.563 -6.388 -15.032 1.00 93.75 82 ILE A N 1
ATOM 608 C CA . ILE A 1 82 ? -0.989 -6.154 -16.420 1.00 93.75 82 ILE A CA 1
ATOM 609 C C . ILE A 1 82 ? -0.163 -5.049 -17.099 1.00 93.75 82 ILE A C 1
ATOM 611 O O . ILE A 1 82 ? -0.035 -5.065 -18.322 1.00 93.75 82 ILE A O 1
ATOM 615 N N . ASN A 1 83 ? 0.372 -4.097 -16.326 1.00 86.31 83 ASN A N 1
ATOM 616 C CA . ASN A 1 83 ? 1.101 -2.924 -16.821 1.00 86.31 83 ASN A CA 1
ATOM 617 C C . ASN A 1 83 ? 2.559 -2.937 -16.387 1.00 86.31 83 ASN A C 1
ATOM 619 O O . ASN A 1 83 ? 3.361 -2.337 -17.125 1.00 86.31 83 ASN A O 1
#

Sequence (83 aa):
MKSSLINNYRMGGYLLIAIGLINLRYQTGDDGVVGRSLTIIIPGAILLASTWIPALAKKLETKAVQAFSIVIGLALIAYAVIN

Foldseek 3Di:
DPPVLLVVLLVLLVVLLVLLVVQCVPVPPDPCSPVLSCVRNVVSVVSNVLSVDVVSVVVCPDPVNVVVCVVVSVVSVVSSVVD

Secondary structure (DSSP, 8-state):
--HHHHHHHHHHHHHHHHHHHHHHHHTTTSTTHHHHHHHHHHHHHHHHHHTTSHHHHHHHTSHHHHHHHHHHHHHHHHHHHH-

pLDDT: mean 96.11, std 4.2, range [70.19, 98.75]